Protein AF-A0A833E9Z6-F1 (afdb_monomer)

InterPro domains:
  IPR011766 Thiamine pyrophosphate enzyme, TPP-binding [PF02775] (2-43)
  IPR029061 Thiamin diphosphate-binding fold [SSF52518] (2-50)

Secondary structure (DSSP, 8-state):
----HHHHHHHTTSEEEEE-SGGGHHHHHHHHHHSSS-EEEEE---TT-----

Mean predicted aligned error: 4.57 Å

Structure (mmCIF, N/CA/C/O backbone):
data_AF-A0A833E9Z6-F1
#
_entry.id   AF-A0A833E9Z6-F1
#
loop_
_atom_site.group_PDB
_atom_site.id
_atom_site.type_symbol
_atom_site.label_atom_id
_atom_site.label_alt_id
_atom_site.label_comp_id
_atom_site.label_asym_id
_atom_site.label_entity_id
_atom_site.label_seq_id
_atom_site.pdbx_PDB_ins_code
_atom_site.Cartn_x
_atom_site.Cartn_y
_atom_site.Cartn_z
_atom_site.occupancy
_atom_site.B_iso_or_equiv
_atom_site.auth_seq_id
_atom_site.auth_comp_id
_atom_site.auth_asym_id
_atom_site.auth_atom_id
_atom_site.pdbx_PDB_model_num
ATOM 1 N N . MET A 1 1 ? 1.745 -14.978 -14.249 1.00 50.84 1 MET A N 1
ATOM 2 C CA . MET A 1 1 ? 0.555 -14.177 -13.889 1.00 50.84 1 MET A CA 1
ATOM 3 C C . MET A 1 1 ? 1.012 -13.108 -12.917 1.00 50.84 1 MET A C 1
ATOM 5 O O . MET A 1 1 ? 1.687 -13.489 -11.966 1.00 50.84 1 MET A O 1
ATOM 9 N N . PRO A 1 2 ? 0.736 -11.817 -13.151 1.00 69.44 2 PRO A N 1
ATOM 10 C CA . PRO A 1 2 ? 1.023 -10.803 -12.145 1.00 69.44 2 PRO A CA 1
ATOM 11 C C . PRO A 1 2 ? 0.144 -11.076 -10.917 1.00 69.44 2 PRO A C 1
ATOM 13 O O . PRO A 1 2 ? -1.064 -11.272 -11.045 1.00 69.44 2 PRO A O 1
ATOM 16 N N . VAL A 1 3 ? 0.767 -11.181 -9.746 1.00 80.19 3 VAL A N 1
ATOM 17 C CA . VAL A 1 3 ? 0.062 -11.309 -8.466 1.00 80.19 3 VAL A CA 1
ATOM 18 C C . VAL A 1 3 ? -0.350 -9.905 -8.036 1.00 80.19 3 VAL A C 1
ATOM 20 O O . VAL A 1 3 ? 0.493 -9.018 -7.991 1.00 80.19 3 VAL A O 1
ATOM 23 N N . GLU A 1 4 ? -1.633 -9.700 -7.736 1.00 90.19 4 GLU A N 1
ATOM 24 C CA . GLU A 1 4 ? -2.137 -8.433 -7.192 1.00 90.19 4 GLU A CA 1
ATOM 25 C C . GLU A 1 4 ? -2.269 -8.54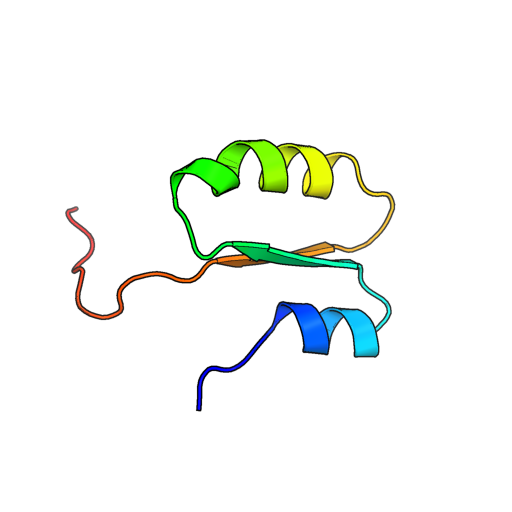2 -5.667 1.00 90.19 4 GLU A C 1
ATOM 27 O O . GLU A 1 4 ? -3.281 -9.019 -5.140 1.00 90.19 4 GLU A O 1
ATOM 32 N N . PHE A 1 5 ? -1.240 -8.102 -4.942 1.00 94.31 5 PHE A N 1
ATOM 33 C CA . PHE A 1 5 ? -1.209 -8.164 -3.477 1.00 94.31 5 PHE A CA 1
ATOM 34 C C . PHE A 1 5 ? -2.238 -7.229 -2.841 1.00 94.31 5 PHE A C 1
ATOM 36 O O . PHE A 1 5 ? -2.780 -7.529 -1.778 1.00 94.31 5 PHE A O 1
ATOM 43 N N . SER A 1 6 ? -2.552 -6.125 -3.518 1.00 94.69 6 SER A N 1
ATOM 44 C CA . SER A 1 6 ? -3.609 -5.192 -3.116 1.00 94.69 6 SER A CA 1
ATOM 45 C C . SER A 1 6 ? -4.980 -5.872 -2.997 1.00 94.69 6 SER A C 1
ATOM 47 O O . SER A 1 6 ? -5.617 -5.765 -1.951 1.00 94.69 6 SER A O 1
ATOM 49 N N . LYS A 1 7 ? -5.410 -6.642 -4.006 1.00 94.81 7 LYS A N 1
ATOM 50 C CA . LYS A 1 7 ? -6.673 -7.406 -3.965 1.00 94.81 7 LYS A CA 1
ATOM 51 C C . LYS A 1 7 ? -6.664 -8.480 -2.884 1.00 94.81 7 LYS A C 1
ATOM 53 O O . LYS A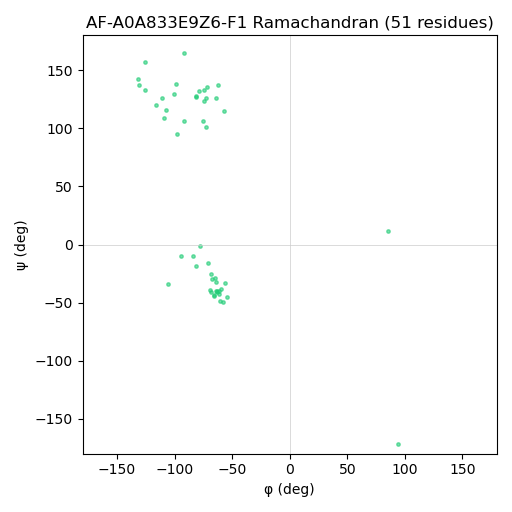 1 7 ? -7.666 -8.685 -2.204 1.00 94.81 7 LYS A O 1
ATOM 58 N N . PHE A 1 8 ? -5.534 -9.162 -2.710 1.00 94.12 8 PHE A N 1
ATOM 59 C CA . PHE A 1 8 ? -5.397 -10.153 -1.646 1.00 94.12 8 PHE A CA 1
ATOM 60 C C . PHE A 1 8 ? -5.562 -9.517 -0.257 1.00 94.12 8 PHE A C 1
ATOM 6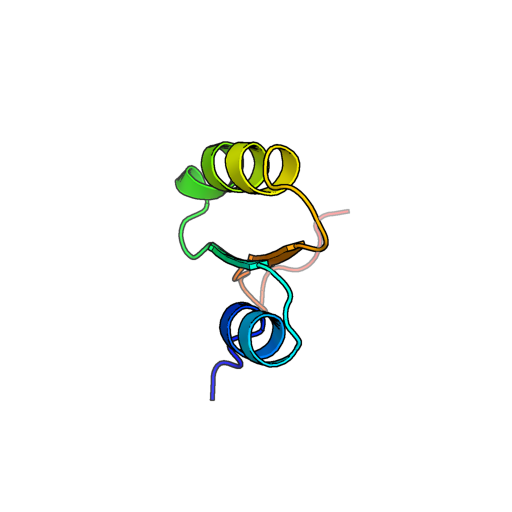2 O O . PHE A 1 8 ? -6.284 -10.048 0.584 1.00 94.12 8 PHE A O 1
ATOM 69 N N . ALA A 1 9 ? -4.973 -8.339 -0.042 1.00 94.94 9 ALA A N 1
ATOM 70 C CA . ALA A 1 9 ? -5.112 -7.591 1.202 1.00 94.94 9 ALA A CA 1
ATOM 71 C C . ALA A 1 9 ? -6.572 -7.222 1.506 1.00 94.94 9 ALA A C 1
ATOM 73 O O . ALA A 1 9 ? -6.993 -7.321 2.658 1.00 94.94 9 ALA A O 1
ATOM 74 N N . GLU A 1 10 ? -7.354 -6.860 0.485 1.00 94.31 10 GLU A N 1
ATOM 75 C CA . GLU A 1 10 ? -8.786 -6.575 0.641 1.00 94.31 10 GLU A CA 1
ATOM 76 C C . GLU A 1 10 ? -9.579 -7.804 1.104 1.00 94.31 10 GLU A C 1
ATOM 78 O O . GLU A 1 10 ? -10.411 -7.690 2.004 1.00 94.31 10 GLU A O 1
ATOM 83 N N . VAL A 1 11 ? -9.273 -8.999 0.584 1.00 95.94 11 VAL A N 1
ATOM 84 C CA . VAL A 1 11 ? -9.885 -10.263 1.045 1.00 95.94 11 VAL A CA 1
ATOM 85 C C . VAL A 1 11 ? -9.518 -10.575 2.501 1.00 95.94 11 VAL A C 1
ATOM 87 O O . VAL A 1 11 ? -10.328 -11.131 3.240 1.00 95.94 11 VAL A O 1
ATOM 90 N N . CYS A 1 12 ? -8.324 -10.176 2.943 1.00 94.94 12 CYS A N 1
ATOM 91 C CA . CYS A 1 12 ? -7.886 -10.295 4.335 1.00 94.94 12 CYS A CA 1
ATOM 92 C C . CYS A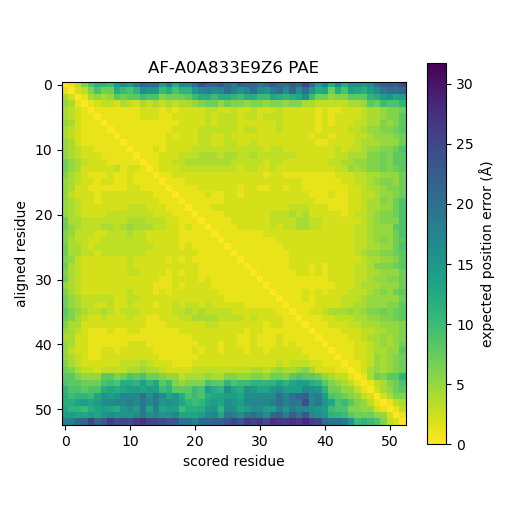 1 12 ? -8.471 -9.218 5.272 1.00 94.94 12 CYS A C 1
ATOM 94 O O . CYS A 1 12 ? -8.186 -9.248 6.469 1.00 94.94 12 CYS A O 1
ATOM 96 N N . GLY A 1 13 ? -9.272 -8.275 4.763 1.00 94.75 13 GLY A N 1
ATOM 97 C CA . GLY A 1 13 ? -9.868 -7.190 5.552 1.00 94.75 13 GLY A CA 1
ATOM 98 C C . GLY A 1 13 ? -8.972 -5.959 5.738 1.00 94.75 13 GLY A C 1
ATOM 99 O O . GLY A 1 13 ? -9.295 -5.083 6.541 1.00 94.75 13 GLY A O 1
ATOM 100 N N . CYS A 1 14 ? -7.861 -5.867 5.007 1.00 96.19 14 CYS A N 1
ATOM 101 C CA . CYS A 1 14 ? -7.001 -4.685 4.954 1.00 96.19 14 CYS A CA 1
ATOM 102 C C . CYS A 1 14 ? -7.416 -3.760 3.802 1.00 96.19 14 CYS A C 1
ATOM 104 O O . CYS A 1 14 ? -8.105 -4.172 2.870 1.00 96.19 14 CYS A O 1
ATOM 106 N N . LYS A 1 15 ? -6.941 -2.509 3.803 1.00 97.44 15 LYS A N 1
ATOM 107 C CA . LYS A 1 15 ? -7.038 -1.668 2.602 1.00 97.44 15 LYS A CA 1
ATOM 108 C C . LYS A 1 15 ? -5.901 -2.008 1.635 1.00 97.44 15 LYS A C 1
ATOM 110 O O . LYS A 1 15 ? -4.737 -1.979 2.029 1.00 97.44 15 LYS A O 1
ATOM 115 N N . GLY A 1 16 ? -6.228 -2.297 0.379 1.00 96.50 16 GLY A N 1
ATOM 116 C CA . GLY A 1 16 ? -5.252 -2.490 -0.692 1.00 96.50 16 GLY A CA 1
ATOM 117 C C . GLY A 1 16 ? -5.083 -1.235 -1.544 1.00 96.50 16 GLY A C 1
ATOM 118 O O . GLY A 1 16 ? -6.059 -0.579 -1.906 1.00 96.50 16 GLY A O 1
ATOM 119 N N . PHE A 1 17 ? -3.842 -0.921 -1.896 1.00 96.69 17 PHE A N 1
ATOM 120 C CA . PHE A 1 17 ? -3.500 0.073 -2.904 1.00 96.69 17 PHE A CA 1
ATOM 121 C C . PHE A 1 17 ? -2.470 -0.505 -3.864 1.00 96.69 17 PHE A C 1
ATOM 123 O O . PHE A 1 17 ? -1.573 -1.217 -3.422 1.00 96.69 17 PHE A O 1
ATOM 130 N N . ARG A 1 18 ? -2.574 -0.182 -5.154 1.00 95.31 18 ARG A N 1
ATOM 131 C CA . ARG A 1 18 ? -1.612 -0.610 -6.171 1.00 95.31 18 ARG A CA 1
A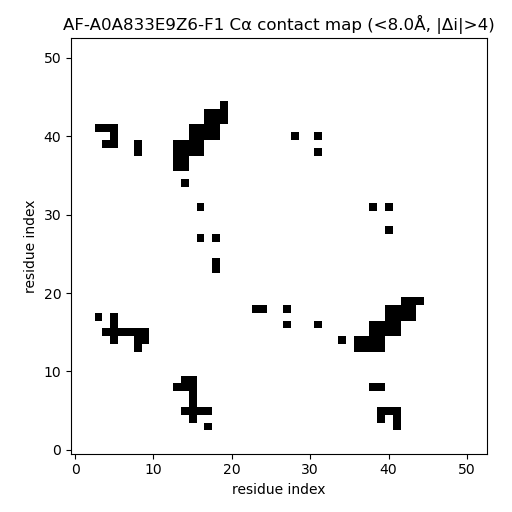TOM 132 C C . ARG A 1 18 ? -1.072 0.588 -6.939 1.00 95.31 18 ARG A C 1
ATOM 134 O O . ARG A 1 18 ? -1.853 1.446 -7.338 1.00 95.31 18 ARG A O 1
ATOM 141 N N . VAL A 1 19 ? 0.243 0.635 -7.115 1.00 95.56 19 VAL A N 1
ATOM 142 C CA . VAL A 1 19 ? 0.970 1.670 -7.859 1.00 95.56 19 VAL A CA 1
ATOM 143 C C . VAL A 1 19 ? 1.635 1.003 -9.057 1.00 95.56 19 VAL A C 1
ATOM 145 O O . VAL A 1 19 ? 2.455 0.102 -8.882 1.00 95.56 19 VAL A O 1
ATOM 148 N N . GLU A 1 20 ? 1.278 1.443 -10.260 1.00 93.75 20 GLU A N 1
ATOM 149 C CA . GLU A 1 20 ? 1.937 1.026 -11.508 1.00 93.75 20 GLU A CA 1
ATOM 150 C C . GLU A 1 20 ? 2.833 2.129 -12.068 1.00 93.75 20 GLU A C 1
ATOM 152 O O . GLU A 1 20 ? 3.896 1.842 -12.609 1.00 93.75 20 GLU A O 1
ATOM 157 N N . GLU A 1 21 ? 2.432 3.387 -11.878 1.00 93.81 21 GLU A N 1
ATOM 158 C CA . GLU A 1 21 ? 3.161 4.549 -12.368 1.00 93.81 21 GLU A CA 1
ATOM 159 C C . GLU A 1 21 ? 3.989 5.192 -11.243 1.00 93.81 21 GLU A C 1
ATOM 161 O O . GLU A 1 21 ? 3.443 5.522 -10.1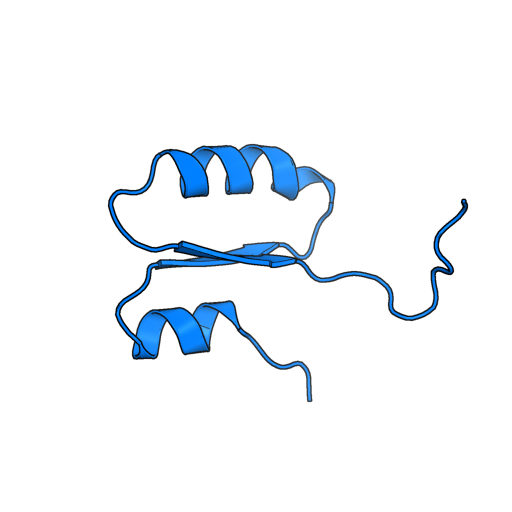83 1.00 93.81 21 GLU A O 1
ATOM 166 N N . PRO A 1 22 ? 5.295 5.452 -11.451 1.00 93.19 22 PRO A N 1
ATOM 167 C CA . PRO A 1 22 ? 6.153 6.060 -10.431 1.00 93.19 22 PRO A CA 1
ATOM 168 C C . PRO A 1 22 ? 5.645 7.413 -9.913 1.00 93.19 22 PRO A C 1
ATOM 170 O O . PRO A 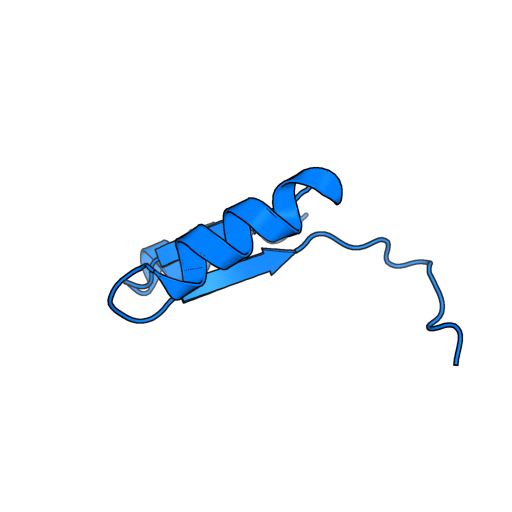1 22 ? 5.823 7.734 -8.736 1.00 93.19 22 PRO A O 1
ATOM 173 N N . ASN A 1 23 ? 4.989 8.198 -10.773 1.00 96.62 23 ASN A N 1
ATOM 174 C CA . ASN A 1 23 ? 4.476 9.525 -10.425 1.00 96.62 23 ASN A CA 1
ATOM 175 C C . ASN A 1 23 ? 3.313 9.472 -9.424 1.00 96.62 23 ASN A C 1
ATOM 177 O O . ASN A 1 23 ? 3.133 10.414 -8.654 1.00 96.62 23 ASN A O 1
ATOM 181 N N . ASP A 1 24 ? 2.575 8.363 -9.374 1.00 95.75 24 ASP A N 1
ATOM 182 C CA . ASP A 1 24 ? 1.436 8.208 -8.468 1.00 95.75 24 ASP A CA 1
ATOM 183 C C . ASP A 1 24 ? 1.871 7.826 -7.050 1.00 95.75 24 ASP A C 1
ATOM 185 O O . ASP A 1 24 ? 1.116 8.010 -6.091 1.00 95.75 24 ASP A O 1
ATOM 189 N N . LEU A 1 25 ? 3.100 7.319 -6.888 1.00 95.88 25 LEU A N 1
ATOM 190 C CA . LEU A 1 25 ? 3.583 6.727 -5.642 1.00 95.88 25 LEU A CA 1
ATOM 191 C C . LEU A 1 25 ? 3.430 7.668 -4.442 1.00 95.88 25 LEU A C 1
ATOM 193 O O . LEU A 1 25 ? 2.969 7.250 -3.381 1.00 95.88 25 LEU A O 1
ATOM 197 N N . ARG A 1 26 ? 3.798 8.944 -4.591 1.00 96.94 26 ARG A N 1
ATOM 198 C CA . ARG A 1 26 ? 3.772 9.909 -3.481 1.00 96.94 26 ARG A CA 1
ATOM 199 C C . ARG A 1 26 ? 2.352 10.195 -2.996 1.00 96.94 26 ARG A C 1
ATOM 201 O O . ARG A 1 26 ? 2.104 10.209 -1.785 1.00 96.94 26 ARG A O 1
ATOM 208 N N . ASP A 1 27 ? 1.425 10.398 -3.919 1.00 97.12 27 ASP A N 1
ATOM 209 C CA . ASP A 1 27 ? 0.031 10.682 -3.587 1.00 97.12 27 ASP A CA 1
ATOM 210 C C . ASP A 1 27 ? -0.647 9.453 -2.986 1.00 97.12 27 ASP A C 1
ATOM 212 O O . ASP A 1 27 ? -1.407 9.553 -2.017 1.00 97.12 27 ASP A O 1
ATOM 216 N N . LEU A 1 28 ? -0.334 8.271 -3.517 1.00 96.62 28 LEU A N 1
ATOM 217 C CA . LEU A 1 28 ? -0.873 7.013 -3.028 1.00 96.62 28 LEU A CA 1
ATOM 218 C C . LEU A 1 28 ? -0.344 6.650 -1.638 1.00 96.62 28 LEU A C 1
ATOM 220 O O . LEU A 1 28 ? -1.129 6.265 -0.772 1.00 96.62 28 LEU A O 1
ATOM 224 N N . LEU A 1 29 ? 0.947 6.865 -1.378 1.00 97.50 29 LEU A N 1
ATOM 225 C CA . LEU A 1 29 ? 1.529 6.710 -0.043 1.00 97.50 29 LEU A CA 1
ATOM 226 C C . LEU A 1 29 ? 0.890 7.668 0.967 1.00 97.50 29 LEU A C 1
ATOM 228 O O . LEU A 1 29 ? 0.582 7.266 2.087 1.00 97.50 29 LEU A O 1
ATOM 232 N N . SER A 1 30 ? 0.622 8.912 0.568 1.00 97.88 30 SER A N 1
ATOM 233 C CA . SER A 1 30 ? -0.033 9.899 1.437 1.00 97.88 30 SER A CA 1
ATOM 234 C C . SER A 1 30 ? -1.455 9.461 1.822 1.00 97.88 30 SER A C 1
ATOM 236 O O . SER A 1 30 ? -1.856 9.570 2.985 1.00 97.88 30 SER A O 1
ATOM 238 N N . LYS A 1 31 ? -2.206 8.893 0.869 1.00 97.19 31 LYS A N 1
ATOM 239 C CA . LYS A 1 31 ? -3.528 8.285 1.110 1.00 97.19 31 LYS A CA 1
ATOM 240 C C . LYS A 1 31 ? -3.435 7.039 1.993 1.00 97.19 31 LYS A C 1
ATOM 242 O O . LYS A 1 31 ? -4.240 6.889 2.912 1.00 97.19 31 LYS A O 1
ATOM 247 N N . ALA A 1 32 ? -2.453 6.173 1.746 1.00 97.25 32 ALA A N 1
ATOM 248 C CA . ALA A 1 32 ? -2.226 4.957 2.520 1.00 97.25 32 ALA A CA 1
ATOM 249 C C . ALA A 1 32 ? -1.945 5.271 3.993 1.00 97.25 32 ALA A C 1
ATOM 251 O O . ALA A 1 32 ? -2.614 4.733 4.869 1.00 97.25 32 ALA A O 1
ATOM 252 N N . LEU A 1 33 ? -1.040 6.214 4.263 1.00 97.69 33 LEU A N 1
ATOM 253 C CA . LEU A 1 33 ? -0.696 6.644 5.622 1.00 97.69 33 LEU A CA 1
ATOM 254 C C . LEU A 1 33 ? -1.859 7.332 6.352 1.00 97.69 33 LEU A C 1
ATOM 256 O O . LEU A 1 33 ? -1.949 7.262 7.574 1.00 97.69 33 LEU A O 1
ATOM 260 N N . SER A 1 34 ? -2.757 7.983 5.611 1.00 97.75 34 SER A N 1
ATOM 261 C CA . SER A 1 34 ? -3.950 8.637 6.170 1.00 97.75 34 SER A CA 1
ATOM 262 C C . SER A 1 34 ? -5.127 7.674 6.379 1.00 97.75 34 SER A C 1
ATOM 264 O O . SER A 1 34 ? -6.134 8.044 6.987 1.00 97.75 34 SER A O 1
ATOM 266 N N . THR A 1 35 ? -5.038 6.447 5.861 1.00 97.00 35 THR A N 1
ATOM 267 C CA . THR A 1 35 ? -6.093 5.440 5.989 1.00 97.00 35 THR A CA 1
ATOM 268 C C . THR A 1 35 ? -6.031 4.805 7.375 1.00 97.00 35 THR A C 1
ATOM 270 O O . THR A 1 35 ? -4.976 4.390 7.845 1.00 97.00 35 THR A O 1
ATOM 273 N N . LYS A 1 36 ? -7.179 4.713 8.052 1.00 96.50 36 LYS A N 1
ATOM 274 C CA . LYS A 1 36 ? -7.263 4.038 9.350 1.00 96.50 36 LYS A CA 1
ATOM 275 C C . LYS A 1 36 ? -7.193 2.523 9.171 1.00 96.50 36 LYS A C 1
ATOM 277 O O . LYS A 1 36 ? -7.956 1.965 8.387 1.00 96.50 36 LYS A O 1
ATOM 282 N N . GLY A 1 37 ? -6.367 1.873 9.985 1.00 95.38 37 GLY A N 1
ATOM 283 C CA . GLY A 1 37 ? -6.227 0.418 10.000 1.00 95.38 37 GLY A CA 1
ATOM 284 C C . GLY A 1 37 ? -5.090 -0.090 9.107 1.00 95.38 37 GLY A C 1
ATOM 285 O O . GLY A 1 37 ? -4.277 0.702 8.634 1.00 95.38 37 GLY A O 1
ATOM 286 N N . PRO A 1 38 ? -4.986 -1.416 8.925 1.00 97.31 38 PRO A N 1
ATOM 287 C CA . PRO A 1 38 ? -3.904 -2.026 8.166 1.00 97.31 38 PRO A CA 1
ATOM 288 C C . PRO A 1 38 ? -4.057 -1.771 6.663 1.00 97.31 38 PRO A C 1
ATOM 290 O O . PRO A 1 38 ? -5.139 -1.924 6.087 1.00 97.31 38 PRO A O 1
ATOM 293 N N . VAL A 1 39 ? -2.943 -1.410 6.028 1.00 98.00 39 VAL A N 1
ATOM 294 C CA . VAL A 1 39 ? -2.875 -1.072 4.606 1.00 98.00 39 VAL A CA 1
ATOM 295 C C . VAL A 1 39 ? -1.734 -1.835 3.945 1.00 98.00 39 VAL A C 1
ATOM 297 O O . VAL A 1 39 ? -0.636 -1.905 4.493 1.00 98.00 39 VAL A O 1
ATOM 300 N N . VAL A 1 40 ? -1.985 -2.368 2.752 1.00 97.31 40 VAL A N 1
ATOM 301 C CA . VAL A 1 40 ? -0.964 -2.934 1.864 1.00 97.31 40 VAL A CA 1
ATOM 302 C C . VAL A 1 40 ? -0.823 -2.029 0.647 1.00 97.31 40 VAL A C 1
ATOM 304 O O . VAL A 1 40 ? -1.810 -1.735 -0.028 1.00 97.31 40 VAL A O 1
ATOM 307 N N . VAL A 1 41 ? 0.410 -1.602 0.368 1.00 96.94 41 VAL A N 1
ATOM 308 C CA . VAL A 1 41 ? 0.769 -0.852 -0.840 1.00 96.94 41 VAL A CA 1
ATOM 309 C C . VAL A 1 41 ? 1.595 -1.767 -1.740 1.00 96.94 41 VAL A C 1
ATOM 311 O O . VAL A 1 41 ? 2.726 -2.117 -1.418 1.00 96.94 41 VAL A O 1
ATOM 314 N N . ASP A 1 42 ? 0.989 -2.179 -2.845 1.00 96.06 42 ASP A N 1
ATOM 315 C CA . ASP A 1 42 ? 1.539 -3.046 -3.882 1.00 96.06 42 ASP A CA 1
ATOM 316 C C . ASP A 1 42 ? 2.192 -2.175 -4.965 1.00 96.06 42 ASP A C 1
ATOM 318 O O . ASP A 1 42 ? 1.499 -1.477 -5.705 1.00 96.06 42 ASP A O 1
ATOM 322 N N . VAL A 1 43 ? 3.523 -2.145 -5.014 1.00 94.50 43 VAL A N 1
ATOM 323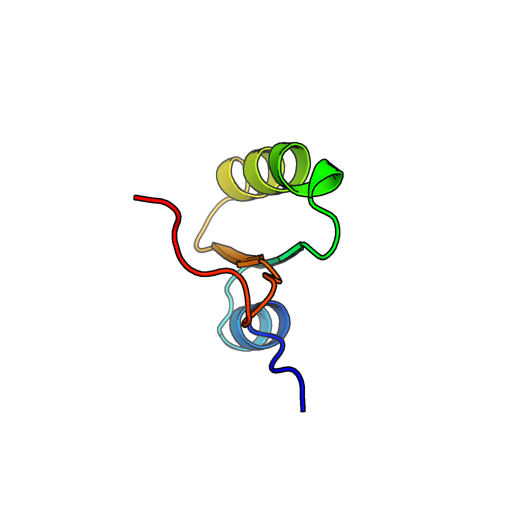 C CA . VAL A 1 43 ? 4.281 -1.293 -5.941 1.00 94.50 43 VAL A CA 1
ATOM 324 C C . VAL A 1 43 ? 4.898 -2.168 -7.017 1.00 94.50 43 VAL A C 1
ATOM 326 O O . VAL A 1 43 ? 5.764 -2.994 -6.727 1.00 94.50 43 VAL A O 1
ATOM 329 N N . VAL A 1 44 ? 4.469 -1.976 -8.263 1.00 92.12 44 VAL A N 1
ATOM 330 C CA . VAL A 1 44 ? 5.080 -2.656 -9.403 1.00 92.12 44 VAL A CA 1
ATOM 331 C C . VAL A 1 44 ? 6.451 -2.044 -9.660 1.00 92.12 44 VAL A C 1
ATOM 333 O O . VAL A 1 44 ? 6.586 -0.833 -9.818 1.00 92.12 44 VAL A O 1
ATOM 336 N N . THR A 1 45 ? 7.475 -2.891 -9.707 1.00 88.56 45 THR A N 1
ATOM 337 C CA . THR A 1 45 ? 8.848 -2.499 -10.030 1.00 88.56 45 THR A CA 1
ATOM 338 C C . THR A 1 45 ? 9.377 -3.348 -11.180 1.00 88.56 45 THR A C 1
ATOM 340 O O . THR A 1 45 ? 8.890 -4.453 -11.439 1.00 88.56 45 THR A O 1
ATOM 343 N N . SER A 1 46 ? 10.377 -2.836 -11.894 1.00 84.88 46 SER A N 1
ATOM 344 C CA . SER A 1 46 ? 11.039 -3.601 -12.949 1.00 84.88 46 SER A CA 1
ATOM 345 C C . SER A 1 46 ? 11.958 -4.654 -12.328 1.00 84.88 46 SER A C 1
ATOM 347 O O . SER A 1 46 ? 12.841 -4.331 -11.534 1.00 84.88 46 SER A O 1
ATOM 349 N N . ALA A 1 47 ? 11.749 -5.923 -12.683 1.00 77.31 47 ALA A N 1
ATOM 350 C CA . ALA A 1 47 ? 12.482 -7.057 -12.112 1.00 77.31 47 ALA A CA 1
ATOM 351 C C . ALA A 1 47 ? 13.957 -7.143 -12.560 1.00 77.31 47 ALA A C 1
ATOM 353 O O . ALA A 1 47 ? 14.741 -7.877 -11.965 1.00 77.31 47 ALA A O 1
ATOM 354 N N . ASP A 1 48 ? 14.321 -6.429 -13.622 1.00 77.50 48 ASP A N 1
ATOM 355 C CA . ASP A 1 48 ? 15.634 -6.412 -14.271 1.00 77.50 48 ASP A CA 1
ATOM 356 C C . ASP A 1 48 ? 16.551 -5.280 -13.780 1.00 77.50 48 ASP A C 1
ATOM 358 O O . ASP A 1 48 ? 17.745 -5.267 -14.085 1.00 77.50 48 ASP A O 1
ATOM 362 N N . GLN A 1 49 ? 16.019 -4.336 -13.002 1.00 68.56 49 GLN A N 1
ATOM 363 C CA . GLN A 1 49 ? 16.812 -3.272 -12.402 1.00 68.56 49 GLN A CA 1
ATOM 364 C C . GLN A 1 49 ? 17.619 -3.844 -11.230 1.00 68.56 49 GLN A C 1
ATOM 366 O O . GLN A 1 49 ? 17.085 -4.127 -10.157 1.00 68.56 49 GLN A O 1
ATOM 371 N N . LEU A 1 50 ? 18.928 -4.006 -11.433 1.00 76.69 50 LEU A N 1
ATOM 372 C CA . LEU A 1 50 ? 19.856 -4.279 -10.339 1.00 76.69 50 LEU A CA 1
ATOM 373 C C . LEU A 1 50 ? 19.848 -3.088 -9.367 1.00 76.69 50 LEU A C 1
ATOM 375 O O . LEU A 1 50 ? 19.886 -1.945 -9.833 1.00 76.69 50 LEU A O 1
ATOM 379 N N . PRO A 1 51 ? 19.838 -3.321 -8.040 1.00 75.62 51 PRO A N 1
ATOM 380 C CA . PRO A 1 51 ? 20.040 -2.244 -7.087 1.00 75.62 51 PRO A CA 1
ATOM 381 C C . PRO A 1 51 ? 21.385 -1.587 -7.396 1.00 75.62 51 PRO A C 1
ATOM 383 O O . PRO A 1 51 ? 22.435 -2.226 -7.307 1.00 75.62 51 PRO A O 1
ATOM 386 N N . LEU A 1 52 ? 21.343 -0.324 -7.808 1.00 73.75 52 LEU A N 1
ATOM 387 C CA . LEU A 1 52 ? 22.532 0.507 -7.896 1.00 73.75 52 LEU A CA 1
ATOM 388 C C . LEU A 1 52 ? 22.893 0.834 -6.450 1.00 73.75 52 LEU A C 1
ATOM 390 O O . LEU A 1 52 ? 22.187 1.606 -5.803 1.00 73.75 52 LEU A O 1
ATOM 394 N N . PHE A 1 53 ? 23.891 0.124 -5.927 1.00 64.69 53 PHE A N 1
ATOM 395 C CA . PHE A 1 53 ? 24.471 0.387 -4.612 1.00 64.69 53 PHE A CA 1
ATOM 396 C C . PHE A 1 53 ? 24.821 1.871 -4.459 1.00 64.69 53 PHE A C 1
ATOM 398 O O . PHE A 1 53 ? 25.378 2.439 -5.430 1.00 64.69 53 PHE A O 1
#

Organism: Caldiarchaeum subterraneum (NCBI:txid311458)

Solvent-accessible surface area (backbone atoms only — not comparable to full-atom values): 3404 Å² total; per-residue (Å²): 129,90,80,61,59,17,64,53,28,42,77,72,75,29,48,45,38,76,38,78,52,80,84,51,44,64,63,50,49,56,52,52,72,70,44,87,73,61,66,40,80,33,68,65,71,72,91,82,66,72,84,81,126

pLDDT: mean 90.84, std 10.27, range [50.84, 98.0]

Sequence (53 aa):
MPVEFSKFAEVCGCKGFRVEEPNDLRDLLSKALSTKGPVVVDVVTSADQLPLF

Radius of gyration: 12.41 Å; Cα contacts (8 Å, |Δi|>4): 57; chains: 1; bounding box: 34×25×24 Å

Nearest PDB structures (foldseek):
  3eya-assembly3_L  TM=9.081E-01  e=4.627E-02  Escherichia coli
  5ims-assembly1_B  TM=8.920E-01  e=5.703E-02  Saccharo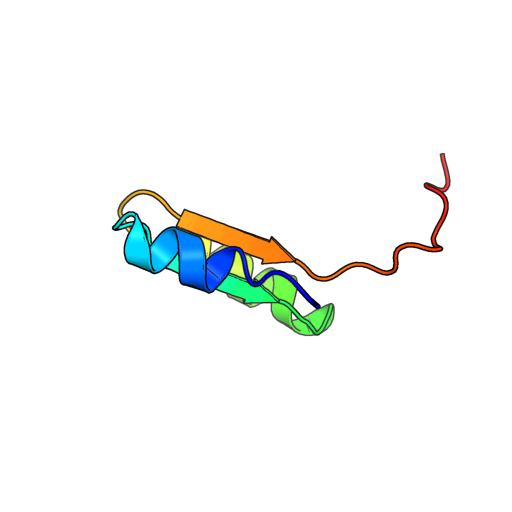myces cerevisiae S288C
  6deo-assembly1_A  TM=8.708E-01  e=2.466E-01  Candida albicans SC5314
  6den-assembly1_A  TM=8.707E-01  e=2.466E-01  Candida albicans SC5314
  6del-assembly1_A  TM=8.679E-01  e=2.644E-01  Candida albicans SC5314

Foldseek 3Di:
DDDQVQVVCVVVVAHGAEAADPVCVVVRVVVQVVDPDHYDYHYDDDPPDDPPD